Protein AF-X1SBT2-F1 (afdb_monomer)

Organism: NCBI:txid412755

pLDDT: mean 94.17, std 6.64, range [46.5, 98.5]

Sequence (135 aa):
MTFRDSEKEKYKKLKPKLFSLAAQGEGNYRGRPRSFCLADDYSSENLYEANRAPAIEYFRARNITWHDGLDKRRLPSNHLCCSQSCCVNFLYPMTTNPKLLAGIFQHFYQSLAEPLLIDEDKPLPKYLAFEWIGA

Foldseek 3Di:
DDPVVVVLVVLLVCVVVQDDPQQQFFDDDPNDTGSQFTHQVCQLSLADPVQSVVVLVLCVVQVNFADCAPDNRSHHGRHNPRPVRVCCNPCVVQFAPFVVVCVVCCVVVVVDDTQDWPPPSPPDTTSDDDDHPDD

Radius of gyration: 16.46 Å; Cα contacts (8 Å, |Δi|>4): 190; chains: 1; bounding box: 38×39×44 Å

Solvent-accessible surface area (backbone atoms only — not comparable to full-atom values): 7849 Å² total; per-residue (Å²): 136,52,74,73,54,52,50,42,58,50,42,45,70,41,40,80,77,75,48,56,80,76,28,58,39,61,5,72,59,93,92,36,76,30,73,44,17,25,13,68,97,32,12,55,66,60,30,50,77,92,46,30,67,61,50,46,47,53,29,59,78,67,71,38,70,33,77,82,21,39,76,94,20,69,35,45,28,28,47,71,85,39,63,68,46,52,49,46,58,68,50,53,72,27,21,84,27,50,67,59,40,42,64,60,46,34,80,80,37,78,81,65,82,78,72,59,71,38,77,84,44,75,97,59,59,22,56,50,84,87,84,68,91,77,133

Structure (mmCIF, N/CA/C/O backbone):
data_AF-X1SBT2-F1
#
_entry.id   AF-X1SBT2-F1
#
loop_
_atom_site.group_PDB
_atom_site.id
_atom_site.type_symbol
_atom_site.label_atom_id
_atom_site.label_alt_id
_atom_site.label_comp_id
_atom_site.label_asym_id
_atom_site.label_entity_id
_atom_site.label_seq_id
_atom_site.pdbx_PDB_ins_code
_atom_site.Cartn_x
_atom_site.Cartn_y
_atom_site.Cartn_z
_atom_site.occupancy
_atom_site.B_iso_or_equiv
_atom_site.auth_seq_id
_atom_site.auth_comp_id
_atom_site.auth_asym_id
_atom_site.auth_atom_id
_atom_site.pdbx_PDB_model_num
ATOM 1 N N . MET A 1 1 ? 1.156 22.922 -14.180 1.00 73.88 1 MET A N 1
ATOM 2 C CA . MET A 1 1 ? 1.644 21.720 -13.468 1.00 73.88 1 MET A CA 1
ATOM 3 C C . MET A 1 1 ? 0.516 21.232 -12.577 1.00 73.88 1 MET A C 1
ATOM 5 O O . MET A 1 1 ? -0.040 22.055 -11.863 1.00 73.88 1 MET A O 1
ATOM 9 N N . THR A 1 2 ? 0.107 19.966 -12.677 1.00 94.50 2 THR A N 1
ATOM 10 C CA . THR A 1 2 ? -0.978 19.428 -11.835 1.00 94.50 2 THR A CA 1
ATOM 11 C C . THR A 1 2 ? -0.433 18.926 -10.496 1.00 94.50 2 THR A C 1
ATOM 13 O O . THR A 1 2 ? 0.762 18.654 -10.389 1.00 94.50 2 THR A O 1
ATOM 16 N N . PHE A 1 3 ? -1.299 18.730 -9.494 1.00 92.06 3 PHE A N 1
ATOM 17 C CA . PHE A 1 3 ? -0.920 18.080 -8.226 1.00 92.06 3 PHE A CA 1
ATOM 18 C C . PHE A 1 3 ? -0.250 16.714 -8.453 1.00 92.06 3 PHE A C 1
ATOM 20 O O . PHE A 1 3 ? 0.758 16.371 -7.840 1.00 92.06 3 PHE A O 1
ATOM 27 N N . ARG A 1 4 ? -0.766 15.937 -9.413 1.00 90.81 4 ARG A N 1
ATOM 28 C CA . ARG A 1 4 ? -0.184 14.641 -9.770 1.00 90.81 4 ARG A CA 1
ATOM 29 C C . ARG A 1 4 ? 1.240 14.778 -10.315 1.00 90.81 4 ARG A C 1
ATOM 31 O O . ARG A 1 4 ? 2.053 13.879 -10.112 1.00 90.81 4 ARG A O 1
ATOM 38 N N . ASP A 1 5 ? 1.542 15.858 -11.027 1.00 94.56 5 ASP A N 1
ATOM 39 C CA . ASP A 1 5 ? 2.886 16.094 -11.557 1.00 94.56 5 ASP A CA 1
ATOM 40 C C . ASP A 1 5 ? 3.845 16.547 -10.457 1.00 94.56 5 ASP A C 1
ATOM 42 O O . ASP A 1 5 ? 4.964 16.039 -10.394 1.00 94.56 5 ASP A O 1
ATOM 46 N N . SER A 1 6 ? 3.399 17.411 -9.538 1.00 96.25 6 SER A N 1
ATOM 47 C CA . SER A 1 6 ? 4.224 17.822 -8.396 1.00 96.25 6 SER A CA 1
ATOM 48 C C . SER A 1 6 ? 4.570 16.650 -7.478 1.00 96.25 6 SER A C 1
ATOM 50 O O . SER A 1 6 ? 5.720 16.539 -7.051 1.00 96.25 6 SER A O 1
ATOM 52 N N . GLU A 1 7 ? 3.631 15.730 -7.229 1.00 95.75 7 GLU A N 1
ATOM 53 C CA . GLU A 1 7 ? 3.915 14.547 -6.409 1.00 95.75 7 GLU A CA 1
ATOM 54 C C . GLU A 1 7 ? 4.939 13.622 -7.075 1.00 95.75 7 GLU A C 1
ATOM 56 O O . GLU A 1 7 ? 5.852 13.143 -6.405 1.00 95.75 7 GLU A O 1
ATOM 61 N N . LYS A 1 8 ? 4.880 13.421 -8.399 1.00 96.31 8 LYS A N 1
ATOM 62 C CA . LYS A 1 8 ? 5.912 12.643 -9.110 1.00 96.31 8 LYS A CA 1
ATOM 63 C C . LYS A 1 8 ? 7.295 13.271 -8.947 1.00 96.31 8 LYS A C 1
ATOM 65 O O . LYS A 1 8 ? 8.248 12.552 -8.657 1.00 96.31 8 LYS A O 1
ATOM 70 N N . GLU A 1 9 ? 7.416 14.591 -9.097 1.00 97.06 9 GLU A N 1
ATOM 71 C CA . GLU A 1 9 ? 8.695 15.289 -8.900 1.00 97.06 9 GLU A CA 1
ATOM 72 C C . GLU A 1 9 ? 9.199 15.191 -7.457 1.00 97.06 9 GLU A C 1
ATOM 74 O O . GLU A 1 9 ? 10.394 15.003 -7.221 1.00 97.06 9 GLU A O 1
ATOM 79 N N . LYS A 1 10 ? 8.298 15.260 -6.475 1.00 96.38 10 LYS A N 1
ATOM 80 C CA . LYS A 1 10 ? 8.627 15.038 -5.064 1.00 96.38 10 LYS A CA 1
ATOM 81 C C . LYS A 1 10 ? 9.160 13.623 -4.834 1.00 96.38 10 LYS A C 1
ATOM 83 O O . LYS A 1 10 ? 10.221 13.470 -4.229 1.00 96.38 10 LYS A O 1
ATOM 88 N N . TYR A 1 11 ? 8.486 12.597 -5.351 1.00 95.69 11 TYR A N 1
ATOM 89 C CA . TYR A 1 11 ? 8.916 11.209 -5.175 1.00 95.69 11 TYR A CA 1
ATOM 90 C C . TYR A 1 11 ? 10.249 10.903 -5.855 1.00 95.69 11 TYR A C 1
ATOM 92 O O . TYR A 1 11 ? 11.051 10.188 -5.263 1.00 95.69 11 TYR A O 1
ATOM 100 N N . LYS A 1 12 ? 10.562 11.504 -7.011 1.00 96.06 12 LYS A N 1
ATOM 101 C CA . LYS A 1 12 ? 11.909 11.395 -7.611 1.00 96.06 12 LYS A CA 1
ATOM 102 C C . LYS A 1 12 ? 13.009 11.846 -6.648 1.00 96.06 12 LYS A C 1
ATOM 104 O O . LYS A 1 12 ? 14.039 11.193 -6.549 1.00 96.06 12 LYS A O 1
ATOM 109 N N . LYS A 1 13 ? 12.783 12.941 -5.912 1.00 96.38 13 LYS A N 1
ATOM 110 C CA . LYS A 1 13 ? 13.747 13.488 -4.938 1.00 96.38 13 LYS A CA 1
ATOM 111 C C . LYS A 1 13 ? 13.831 12.664 -3.653 1.00 96.38 13 LYS A C 1
ATOM 113 O O . LYS A 1 13 ? 14.873 12.650 -3.002 1.00 96.38 13 LYS A O 1
ATOM 118 N N . LEU A 1 14 ? 12.729 12.027 -3.257 1.00 96.06 14 LEU A N 1
ATOM 119 C CA . LEU A 1 14 ? 12.669 11.185 -2.061 1.00 96.06 14 LEU A CA 1
ATOM 120 C C . LEU A 1 14 ? 13.206 9.776 -2.306 1.00 96.06 14 LEU A C 1
ATOM 122 O O . LEU A 1 14 ? 13.722 9.165 -1.375 1.00 96.06 14 LEU A O 1
ATOM 126 N N . LYS A 1 15 ? 13.117 9.272 -3.541 1.00 96.38 15 LYS A N 1
ATOM 127 C CA . LYS A 1 15 ? 13.463 7.890 -3.878 1.00 96.38 15 LYS A CA 1
ATOM 128 C C . LYS A 1 15 ? 14.864 7.474 -3.390 1.00 96.38 15 LYS A C 1
ATOM 130 O O . LYS A 1 15 ? 14.951 6.446 -2.725 1.00 96.38 15 LYS A O 1
ATOM 135 N N . PRO A 1 16 ? 15.932 8.278 -3.576 1.00 96.81 16 PRO A N 1
ATOM 136 C CA . PRO A 1 16 ? 17.269 7.914 -3.101 1.00 96.81 16 PRO A CA 1
ATOM 137 C C . PRO A 1 16 ? 17.424 7.887 -1.575 1.00 96.81 16 PRO A C 1
ATOM 139 O O . PRO A 1 16 ? 18.416 7.376 -1.069 1.00 96.81 16 PRO A O 1
ATOM 142 N N . LYS A 1 17 ? 16.475 8.480 -0.839 1.00 96.50 17 LYS A N 1
ATOM 143 C CA . LYS A 1 17 ? 16.510 8.605 0.625 1.00 96.50 17 LYS A CA 1
ATOM 144 C C . LYS A 1 17 ? 15.709 7.519 1.338 1.00 96.50 17 LYS A C 1
ATOM 146 O O . LYS A 1 17 ? 15.942 7.287 2.516 1.00 96.50 17 LYS A O 1
ATOM 151 N N . LEU A 1 18 ? 14.720 6.939 0.657 1.00 95.06 18 LEU A N 1
ATOM 152 C CA . LEU A 1 18 ? 13.716 6.068 1.274 1.00 95.06 18 LEU A CA 1
ATOM 153 C C . LEU A 1 18 ? 13.826 4.601 0.852 1.00 95.06 18 LEU A C 1
ATOM 155 O O . LEU A 1 18 ? 13.317 3.744 1.567 1.00 95.06 18 LEU A O 1
ATOM 159 N N . PHE A 1 19 ? 14.452 4.309 -0.290 1.00 97.19 19 PHE A N 1
ATOM 160 C CA . PHE A 1 19 ? 14.475 2.961 -0.864 1.00 97.19 19 PHE A CA 1
ATOM 161 C C . PHE A 1 19 ? 15.897 2.449 -1.052 1.00 97.19 19 PHE A C 1
ATOM 163 O O . PHE A 1 19 ? 16.845 3.236 -1.169 1.00 97.19 19 PHE A O 1
ATOM 170 N N . SER A 1 20 ? 16.038 1.125 -1.116 1.00 97.75 20 SER A N 1
ATOM 171 C CA . SER A 1 20 ? 17.329 0.479 -1.335 1.00 97.75 20 SER A CA 1
ATOM 172 C C . SER A 1 20 ? 17.964 0.918 -2.657 1.00 97.75 20 SER A C 1
ATOM 174 O O . SER A 1 20 ? 17.276 1.330 -3.592 1.00 97.75 20 SER A O 1
ATOM 176 N N . LEU A 1 21 ? 19.291 0.803 -2.763 1.00 97.88 21 LEU A N 1
ATOM 177 C CA . LEU A 1 21 ? 20.005 1.152 -3.994 1.00 97.88 21 LEU A CA 1
ATOM 178 C C . LEU A 1 21 ? 19.476 0.368 -5.208 1.00 97.88 21 LEU A C 1
ATOM 180 O O . LEU A 1 21 ? 19.341 0.929 -6.291 1.00 97.88 21 LEU A O 1
ATOM 184 N N . ALA A 1 22 ? 19.123 -0.904 -5.021 1.00 97.81 22 ALA A N 1
ATOM 185 C CA . ALA A 1 22 ? 18.606 -1.742 -6.096 1.00 97.81 22 ALA A CA 1
ATOM 186 C C . ALA A 1 22 ? 17.193 -1.318 -6.546 1.00 97.81 22 ALA A C 1
ATOM 188 O O . ALA A 1 22 ? 16.902 -1.290 -7.741 1.00 97.81 22 ALA A O 1
ATOM 189 N N . ALA A 1 23 ? 16.347 -0.860 -5.618 1.00 97.81 23 ALA A N 1
ATOM 190 C CA . ALA A 1 23 ? 15.018 -0.339 -5.932 1.00 97.81 23 ALA A CA 1
ATOM 191 C C . ALA A 1 23 ? 15.038 1.025 -6.654 1.00 97.81 23 ALA A C 1
ATOM 193 O O . ALA A 1 23 ? 14.035 1.445 -7.242 1.00 97.81 23 ALA A O 1
ATOM 194 N N . GLN A 1 24 ? 16.168 1.741 -6.629 1.00 97.56 24 GLN A N 1
ATOM 195 C CA . GLN A 1 24 ? 16.298 3.080 -7.210 1.00 97.56 24 GLN A CA 1
ATOM 196 C C . GLN A 1 24 ? 16.351 3.103 -8.747 1.00 97.56 24 GLN A C 1
ATOM 198 O O . GLN A 1 24 ? 16.124 4.174 -9.321 1.00 97.56 24 GLN A O 1
ATOM 203 N N . GLY A 1 25 ? 16.541 1.961 -9.418 1.00 96.50 25 GLY A N 1
ATOM 204 C CA . GLY A 1 25 ? 16.437 1.848 -10.881 1.00 96.50 25 GLY A CA 1
ATOM 205 C C . GLY A 1 25 ? 15.076 2.307 -11.428 1.00 96.50 25 GLY A C 1
ATOM 206 O O . GLY A 1 25 ? 14.082 2.336 -10.699 1.00 96.50 25 GLY A O 1
ATOM 207 N N . GLU A 1 26 ? 15.013 2.732 -12.693 1.00 96.75 26 GLU A N 1
ATOM 208 C CA . GLU A 1 26 ? 13.748 3.166 -13.301 1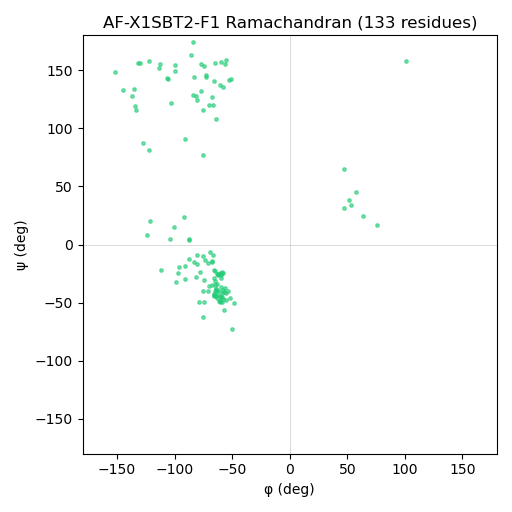.00 96.75 26 GLU A CA 1
ATOM 209 C C . GLU A 1 26 ? 12.808 1.978 -13.526 1.00 96.75 26 GLU A C 1
ATOM 211 O O . GLU A 1 26 ? 13.125 1.062 -14.280 1.00 96.75 26 GLU A O 1
ATOM 216 N N . GLY A 1 27 ? 11.631 2.022 -12.901 1.00 97.44 27 GLY A N 1
ATOM 217 C CA . GLY A 1 27 ? 10.567 1.055 -13.153 1.00 97.44 27 GLY A CA 1
ATOM 218 C C . GLY A 1 27 ? 9.820 1.315 -14.449 1.00 97.44 27 GLY A C 1
ATOM 219 O O . GLY A 1 27 ? 9.717 2.458 -14.911 1.00 97.44 27 GLY A O 1
ATOM 220 N N . ASN A 1 28 ? 9.221 0.268 -15.003 1.00 97.44 28 ASN A N 1
ATOM 221 C CA . ASN A 1 28 ? 8.311 0.377 -16.129 1.00 97.44 28 ASN A CA 1
ATOM 222 C C . ASN A 1 28 ? 6.894 0.710 -15.643 1.00 97.44 28 ASN A C 1
ATOM 224 O O . ASN A 1 28 ? 6.322 0.017 -14.804 1.00 97.44 28 ASN A O 1
ATOM 228 N N . TYR A 1 29 ? 6.288 1.748 -16.217 1.00 96.31 29 TYR A N 1
ATOM 229 C CA . TYR A 1 29 ? 4.866 2.027 -16.046 1.00 96.31 29 TYR A CA 1
ATOM 230 C C . TYR A 1 29 ? 4.219 2.344 -17.394 1.00 96.31 29 TYR A C 1
ATOM 232 O O . TYR A 1 29 ? 4.519 3.364 -18.028 1.00 96.31 29 TYR A O 1
ATOM 240 N N . ARG A 1 30 ? 3.289 1.474 -17.814 1.00 93.19 30 ARG A N 1
ATOM 241 C CA . ARG A 1 30 ? 2.593 1.525 -19.116 1.00 93.19 30 ARG A CA 1
ATOM 242 C C . ARG A 1 30 ? 3.554 1.495 -20.315 1.00 93.19 30 ARG A C 1
ATOM 244 O O . ARG A 1 30 ? 3.415 2.285 -21.248 1.00 93.19 30 ARG A O 1
ATOM 251 N N . GLY A 1 31 ? 4.540 0.597 -20.266 1.00 94.94 31 GLY A N 1
ATOM 252 C CA . GLY A 1 31 ? 5.506 0.371 -21.345 1.00 94.94 31 GLY A CA 1
ATOM 253 C C . GLY A 1 31 ? 6.589 1.446 -21.458 1.00 94.94 31 GLY A C 1
ATOM 254 O O . GLY A 1 31 ? 7.207 1.575 -22.510 1.00 94.94 31 GLY A O 1
ATOM 255 N N . ARG A 1 32 ? 6.790 2.266 -20.419 1.00 97.25 32 ARG A N 1
ATOM 256 C CA . ARG A 1 32 ? 7.778 3.350 -20.409 1.00 97.25 32 ARG A CA 1
ATOM 257 C C . ARG A 1 32 ? 8.555 3.361 -19.093 1.00 97.25 32 ARG A C 1
ATOM 259 O O . ARG A 1 32 ? 7.904 3.350 -18.045 1.00 97.25 32 ARG A O 1
ATOM 266 N N . PRO A 1 33 ? 9.892 3.481 -19.129 1.00 97.75 33 PRO A N 1
ATOM 267 C CA . PRO A 1 33 ? 10.688 3.758 -17.939 1.00 97.75 33 PRO A CA 1
ATOM 268 C C . PRO A 1 33 ? 10.249 5.068 -17.278 1.00 97.75 33 PRO A C 1
ATOM 270 O O . PRO A 1 33 ? 9.988 6.071 -17.955 1.00 97.75 33 PRO A O 1
ATOM 273 N N . ARG A 1 34 ? 10.109 5.058 -15.951 1.00 97.25 34 ARG A N 1
ATOM 274 C CA . ARG A 1 34 ? 9.727 6.217 -15.140 1.00 97.25 34 ARG A CA 1
ATOM 275 C C . ARG A 1 34 ? 10.634 6.315 -13.918 1.00 97.25 34 ARG A C 1
ATOM 277 O O . ARG A 1 34 ? 10.559 5.489 -13.017 1.00 97.25 34 ARG A O 1
ATOM 284 N N . SER A 1 35 ? 11.369 7.415 -13.801 1.00 96.75 35 SER A N 1
ATOM 285 C CA . SER A 1 35 ? 12.193 7.724 -12.618 1.00 96.75 35 SER A CA 1
ATOM 286 C C . SER A 1 35 ? 11.432 7.784 -11.286 1.00 96.75 35 SER A C 1
ATOM 288 O O . SER A 1 35 ? 12.022 7.550 -10.235 1.00 96.75 35 SER A O 1
ATOM 290 N N . PHE A 1 36 ? 10.120 8.053 -11.305 1.00 96.44 36 PHE A N 1
ATOM 291 C CA . PHE A 1 36 ? 9.258 8.017 -10.111 1.00 96.44 36 PHE A CA 1
ATOM 292 C C . PHE A 1 36 ? 8.664 6.626 -9.811 1.00 96.44 36 PHE A C 1
ATOM 294 O O . PHE A 1 36 ? 7.832 6.509 -8.915 1.00 96.44 36 PHE A O 1
ATOM 301 N N . CYS A 1 37 ? 9.030 5.587 -10.564 1.00 98.19 37 CYS A N 1
ATOM 302 C CA . CYS A 1 37 ? 8.691 4.194 -10.265 1.00 98.19 37 CYS A CA 1
ATOM 303 C C . CYS A 1 37 ? 9.931 3.471 -9.733 1.00 98.19 37 CYS A C 1
ATOM 305 O O . CYS A 1 37 ? 11.035 3.747 -10.203 1.00 98.19 37 CYS A O 1
ATOM 307 N N . LEU A 1 38 ? 9.756 2.581 -8.757 1.00 98.50 38 LEU A N 1
ATOM 308 C CA . LEU A 1 38 ? 10.797 1.656 -8.291 1.00 98.50 38 LEU A CA 1
ATOM 309 C C . LEU A 1 38 ? 11.172 0.666 -9.395 1.00 98.50 38 LEU A C 1
ATOM 311 O O . LEU A 1 38 ? 10.343 0.401 -10.260 1.00 98.50 38 LEU A O 1
ATOM 315 N N . ALA A 1 39 ? 12.377 0.101 -9.344 1.00 98.31 39 ALA A N 1
ATOM 316 C CA . ALA A 1 39 ? 12.741 -1.013 -10.216 1.00 98.31 39 ALA A CA 1
ATOM 317 C C . ALA A 1 39 ? 11.701 -2.145 -10.101 1.00 98.31 39 ALA A C 1
ATOM 319 O O . ALA A 1 39 ? 11.188 -2.402 -9.009 1.00 98.31 39 ALA A O 1
ATOM 320 N N . ASP A 1 40 ? 11.378 -2.796 -11.220 1.00 97.94 40 ASP A N 1
ATOM 321 C CA . ASP A 1 40 ? 10.242 -3.725 -11.302 1.00 97.94 40 ASP A CA 1
ATOM 322 C C . ASP A 1 40 ? 10.369 -4.887 -10.299 1.00 97.94 40 ASP A C 1
ATOM 324 O O . ASP A 1 40 ? 9.422 -5.180 -9.571 1.00 97.94 40 ASP A O 1
ATOM 328 N N . ASP A 1 41 ? 11.570 -5.448 -10.141 1.00 97.75 41 ASP A N 1
ATOM 329 C CA . ASP A 1 41 ? 11.845 -6.538 -9.188 1.00 97.75 41 ASP A CA 1
ATOM 330 C C . ASP A 1 41 ? 11.782 -6.108 -7.707 1.00 97.75 41 ASP A C 1
ATOM 332 O O . ASP A 1 41 ? 11.856 -6.938 -6.801 1.00 97.75 41 ASP A O 1
ATOM 336 N N . TYR A 1 42 ? 11.616 -4.810 -7.441 1.00 98.25 42 TYR A N 1
ATOM 337 C CA . TYR A 1 42 ? 11.622 -4.206 -6.108 1.00 98.25 42 TYR A CA 1
ATOM 338 C C . TYR A 1 42 ? 10.313 -3.474 -5.784 1.00 98.25 42 TYR A C 1
ATOM 340 O O . TYR A 1 42 ? 10.269 -2.631 -4.886 1.00 98.25 42 TYR A O 1
ATOM 348 N N . SER A 1 43 ? 9.209 -3.783 -6.474 1.00 98.19 43 SER A N 1
ATOM 349 C CA . SER A 1 43 ? 7.924 -3.110 -6.231 1.00 98.19 43 SER A CA 1
ATOM 350 C C . SER A 1 43 ? 7.371 -3.311 -4.816 1.00 98.19 43 SER A C 1
ATOM 352 O O . SER A 1 43 ? 6.652 -2.450 -4.306 1.00 98.19 43 SER A O 1
ATOM 354 N N . SER A 1 44 ? 7.748 -4.404 -4.146 1.00 98.25 44 SER A N 1
ATOM 355 C CA . SER A 1 44 ? 7.418 -4.653 -2.740 1.00 98.25 44 SER A CA 1
ATOM 356 C C . SER A 1 44 ? 7.968 -3.570 -1.810 1.00 98.25 44 SER A C 1
ATOM 358 O O . SER A 1 44 ? 7.360 -3.296 -0.776 1.00 98.25 44 SER A O 1
ATOM 360 N N . GLU A 1 45 ? 9.055 -2.883 -2.185 1.00 98.25 45 GLU A N 1
ATOM 361 C CA . GLU A 1 45 ? 9.609 -1.794 -1.385 1.00 98.25 45 GLU A CA 1
ATOM 362 C C . GLU A 1 45 ? 8.705 -0.563 -1.313 1.00 98.25 45 GLU A C 1
ATOM 364 O O . GLU A 1 45 ? 8.882 0.251 -0.408 1.00 98.25 45 GLU A O 1
ATOM 369 N N . ASN A 1 46 ? 7.690 -0.459 -2.181 1.00 97.81 46 ASN A N 1
ATOM 370 C CA . ASN A 1 46 ? 6.651 0.569 -2.093 1.00 97.81 46 ASN A CA 1
ATOM 371 C C . ASN A 1 46 ? 5.754 0.401 -0.848 1.00 97.81 46 ASN A C 1
ATOM 373 O O . ASN A 1 46 ? 4.938 1.269 -0.532 1.00 97.81 46 ASN A O 1
ATOM 377 N N . LEU A 1 47 ? 5.892 -0.716 -0.129 1.00 98.25 47 LEU A N 1
ATOM 378 C CA . LEU A 1 47 ? 5.324 -0.902 1.198 1.00 98.25 47 LEU A CA 1
ATOM 379 C C . LEU A 1 47 ? 6.383 -0.673 2.285 1.00 98.25 47 LEU A C 1
ATOM 381 O O . LEU A 1 47 ? 7.570 -0.952 2.100 1.00 98.25 47 LEU A O 1
ATOM 385 N N . TYR A 1 48 ? 5.944 -0.202 3.448 1.00 96.81 48 TYR A N 1
ATOM 386 C CA . TYR A 1 48 ? 6.780 -0.062 4.635 1.00 96.81 48 TYR A CA 1
ATOM 387 C C . TYR A 1 48 ? 7.335 -1.421 5.062 1.00 96.81 48 TYR A C 1
ATOM 389 O O . TYR A 1 48 ? 6.595 -2.402 5.072 1.00 96.81 48 TYR A O 1
ATOM 397 N N . GLU A 1 49 ? 8.615 -1.473 5.434 1.00 96.94 49 GLU A N 1
ATOM 398 C CA . GLU A 1 49 ? 9.375 -2.712 5.642 1.00 96.94 49 GLU A CA 1
ATOM 399 C C . GLU A 1 49 ? 8.650 -3.744 6.514 1.00 96.94 49 GLU A C 1
ATOM 401 O O . GLU A 1 49 ? 8.455 -4.878 6.077 1.00 96.94 49 GLU A O 1
ATOM 406 N N . ALA A 1 50 ? 8.148 -3.329 7.680 1.00 95.81 50 ALA A N 1
ATOM 407 C CA . ALA A 1 50 ? 7.435 -4.215 8.603 1.00 95.81 50 ALA A CA 1
ATOM 408 C C . ALA A 1 50 ? 6.101 -4.751 8.044 1.00 95.81 50 ALA A C 1
ATOM 410 O O . ALA A 1 50 ? 5.614 -5.791 8.483 1.00 95.81 50 ALA A O 1
ATOM 411 N N . ASN A 1 51 ? 5.514 -4.060 7.063 1.00 95.75 51 ASN A N 1
ATOM 412 C CA . ASN A 1 51 ? 4.234 -4.419 6.457 1.00 95.75 51 ASN A CA 1
ATOM 413 C C . ASN A 1 51 ? 4.393 -5.231 5.164 1.00 95.75 51 ASN A C 1
ATOM 415 O O . ASN A 1 51 ? 3.433 -5.881 4.765 1.00 95.75 51 ASN A O 1
ATOM 419 N N . ARG A 1 52 ? 5.564 -5.212 4.505 1.00 96.81 52 ARG A N 1
ATOM 420 C CA . ARG A 1 52 ? 5.783 -5.771 3.150 1.00 96.81 52 ARG A CA 1
ATOM 421 C C . ARG A 1 52 ? 5.268 -7.201 3.002 1.00 96.81 52 ARG A C 1
ATOM 423 O O . ARG A 1 52 ? 4.258 -7.435 2.345 1.00 96.81 52 ARG A O 1
ATOM 430 N N . ALA A 1 53 ? 5.972 -8.149 3.617 1.00 97.81 53 ALA A N 1
ATOM 431 C CA . ALA A 1 53 ? 5.638 -9.566 3.546 1.00 97.81 53 ALA A CA 1
ATOM 432 C C . ALA A 1 53 ? 4.226 -9.876 4.081 1.00 97.81 53 ALA A C 1
ATOM 434 O O . ALA A 1 53 ? 3.466 -10.524 3.359 1.00 97.81 53 ALA A O 1
ATOM 435 N N . PRO A 1 54 ? 3.818 -9.403 5.278 1.00 96.38 54 PRO A N 1
ATOM 436 C CA . PRO A 1 54 ? 2.511 -9.769 5.812 1.00 96.38 54 PRO A CA 1
ATOM 437 C C . PRO A 1 54 ? 1.345 -9.172 5.005 1.00 96.38 54 PRO A C 1
ATOM 439 O O . PRO A 1 54 ? 0.342 -9.857 4.826 1.00 96.38 54 PRO A O 1
ATOM 442 N N . ALA A 1 55 ? 1.462 -7.957 4.455 1.00 97.00 55 ALA A N 1
ATOM 443 C CA . ALA A 1 55 ? 0.408 -7.374 3.622 1.00 97.00 55 ALA A CA 1
ATOM 444 C C . ALA A 1 55 ? 0.293 -8.061 2.254 1.00 97.00 55 ALA A C 1
ATOM 446 O O . ALA A 1 55 ? -0.816 -8.321 1.790 1.00 97.00 55 ALA A O 1
ATOM 447 N N . ILE A 1 56 ? 1.420 -8.405 1.619 1.00 97.62 56 ILE A N 1
ATOM 448 C CA . ILE A 1 56 ? 1.416 -9.185 0.371 1.00 97.62 56 ILE A CA 1
ATOM 449 C C . ILE A 1 56 ? 0.755 -10.544 0.604 1.00 97.62 56 ILE A C 1
ATOM 451 O O . ILE A 1 56 ? -0.101 -10.956 -0.180 1.00 97.62 56 ILE A O 1
ATOM 455 N N . GLU A 1 57 ? 1.090 -11.207 1.709 1.00 96.06 57 GLU A N 1
ATOM 456 C CA . GLU A 1 57 ? 0.470 -12.471 2.093 1.00 96.06 57 GLU A CA 1
ATOM 457 C C . GLU A 1 57 ? -1.031 -12.324 2.366 1.00 96.06 57 GLU A C 1
ATOM 459 O O . GLU A 1 57 ? -1.822 -13.128 1.875 1.00 96.06 57 GLU A O 1
ATOM 464 N N . TYR A 1 58 ? -1.442 -11.270 3.079 1.00 95.31 58 TYR A N 1
ATOM 465 C CA . TYR A 1 58 ? -2.852 -10.968 3.330 1.00 95.31 58 TYR A CA 1
ATOM 466 C C . TYR A 1 58 ? -3.644 -10.870 2.021 1.00 95.31 58 TYR A C 1
ATOM 468 O O . TYR A 1 58 ? -4.696 -11.500 1.884 1.00 95.31 58 TYR A O 1
ATOM 476 N N . PHE A 1 59 ? -3.115 -10.119 1.050 1.00 95.44 59 PHE A N 1
ATOM 477 C CA . PHE A 1 59 ? -3.737 -9.923 -0.259 1.00 95.44 59 PHE A CA 1
ATOM 478 C C . PHE A 1 59 ? -3.778 -11.231 -1.053 1.00 95.44 59 PHE A C 1
ATOM 480 O O . PHE A 1 59 ? -4.811 -11.581 -1.626 1.00 95.44 59 PHE A O 1
ATOM 487 N N . ARG A 1 60 ? -2.684 -12.001 -1.036 1.00 94.44 60 ARG A N 1
ATOM 488 C CA . ARG A 1 60 ? -2.591 -13.306 -1.701 1.00 94.44 60 ARG A CA 1
ATOM 489 C C . ARG A 1 60 ? -3.614 -14.298 -1.151 1.00 94.44 60 ARG A C 1
ATOM 491 O O . ARG A 1 60 ? -4.335 -14.904 -1.939 1.00 94.44 60 ARG A O 1
ATOM 498 N N . ALA A 1 61 ? -3.703 -14.436 0.171 1.00 92.75 61 ALA A N 1
ATOM 499 C CA . ALA A 1 61 ? -4.609 -15.370 0.841 1.00 92.75 61 ALA A CA 1
ATOM 500 C C . ALA A 1 61 ? -6.093 -15.074 0.563 1.00 92.75 61 ALA A C 1
ATOM 502 O O . ALA A 1 61 ? -6.914 -15.987 0.588 1.00 92.75 61 ALA A O 1
ATOM 503 N N . ARG A 1 62 ? -6.430 -13.813 0.266 1.00 91.56 62 ARG A N 1
ATOM 504 C CA . ARG A 1 62 ? -7.801 -13.348 -0.011 1.00 91.56 62 ARG A CA 1
ATOM 505 C C . ARG A 1 62 ? -8.088 -13.097 -1.488 1.00 91.56 62 ARG A C 1
ATOM 507 O O . ARG A 1 62 ? -9.163 -12.617 -1.823 1.00 91.56 62 ARG A O 1
ATOM 514 N N . ASN A 1 63 ? -7.146 -13.411 -2.379 1.00 91.62 63 ASN A N 1
ATOM 515 C CA . ASN A 1 63 ? -7.244 -13.100 -3.808 1.00 91.62 63 ASN A CA 1
ATOM 516 C C . ASN A 1 63 ? -7.542 -11.617 -4.109 1.00 91.62 63 ASN A C 1
ATOM 518 O O . ASN A 1 63 ? -8.192 -11.296 -5.102 1.00 91.62 63 ASN A O 1
ATOM 522 N N . ILE A 1 64 ? -7.023 -10.709 -3.283 1.00 93.81 64 ILE A N 1
ATOM 523 C CA . ILE A 1 64 ? -7.110 -9.264 -3.506 1.00 93.81 64 ILE A CA 1
ATOM 524 C C . ILE A 1 64 ? -6.019 -8.880 -4.506 1.00 93.81 64 ILE A C 1
ATOM 526 O O . ILE A 1 64 ? -4.836 -9.160 -4.293 1.00 93.81 64 ILE A O 1
ATOM 530 N N . THR A 1 65 ? -6.403 -8.246 -5.612 1.00 95.06 65 THR A N 1
ATOM 531 C CA . THR A 1 65 ? -5.452 -7.810 -6.640 1.00 95.06 65 THR A CA 1
ATOM 532 C C . THR A 1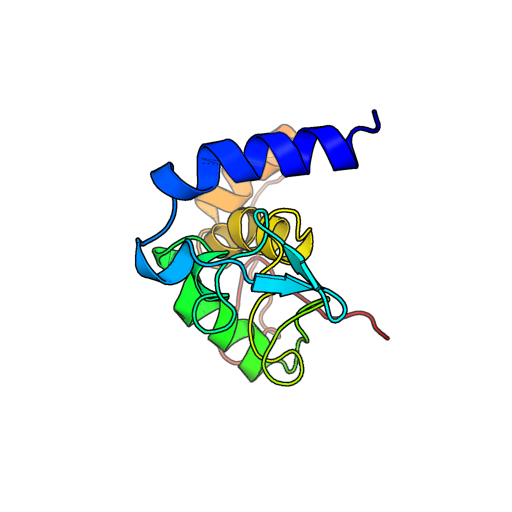 65 ? -4.804 -6.477 -6.296 1.00 95.06 65 THR A C 1
ATOM 534 O O . THR A 1 65 ? -5.462 -5.554 -5.807 1.00 95.06 65 THR A O 1
ATOM 537 N N . TRP A 1 66 ? -3.530 -6.328 -6.654 1.00 95.88 66 TRP A N 1
ATOM 538 C CA . TRP A 1 66 ? -2.847 -5.042 -6.566 1.00 95.88 66 TRP A CA 1
ATOM 539 C C . TRP A 1 66 ? -3.168 -4.144 -7.777 1.00 95.88 66 TRP A C 1
ATOM 541 O O . TRP A 1 66 ? -3.011 -4.559 -8.930 1.00 95.88 66 TRP A O 1
ATOM 551 N N . HIS A 1 67 ? -3.607 -2.904 -7.543 1.00 92.44 67 HIS A N 1
ATOM 552 C CA . HIS A 1 67 ? -3.916 -1.936 -8.604 1.00 92.44 67 HIS A CA 1
ATOM 553 C C . HIS A 1 67 ? -2.633 -1.537 -9.324 1.00 92.44 67 HIS A C 1
ATOM 555 O O . HIS A 1 67 ? -1.675 -1.117 -8.674 1.00 92.44 67 HIS A O 1
ATOM 561 N N . ASP A 1 68 ? -2.614 -1.652 -10.656 1.00 93.69 68 ASP A N 1
ATOM 562 C CA . ASP A 1 68 ? -1.391 -1.476 -11.455 1.00 93.69 68 ASP A CA 1
ATOM 563 C C . ASP A 1 68 ? -0.192 -2.255 -10.861 1.00 93.69 68 ASP A C 1
ATOM 565 O O . ASP A 1 68 ? 0.957 -1.807 -10.914 1.00 93.69 68 ASP A O 1
ATOM 569 N N . GLY A 1 69 ? -0.487 -3.393 -10.222 1.00 95.12 69 GLY A N 1
ATOM 570 C CA . GLY A 1 69 ? 0.486 -4.257 -9.575 1.00 95.12 69 GLY A CA 1
ATOM 571 C C . GLY A 1 69 ? 1.297 -5.062 -10.580 1.00 95.12 69 GLY A C 1
ATOM 572 O O . GLY A 1 69 ? 0.829 -5.367 -11.682 1.00 95.12 69 GLY A O 1
ATOM 573 N N . LEU A 1 70 ? 2.509 -5.432 -10.177 1.00 96.00 70 LEU A N 1
ATOM 574 C CA . LEU A 1 70 ? 3.381 -6.302 -10.963 1.00 96.00 70 LEU A CA 1
ATOM 575 C C . LEU A 1 70 ? 3.047 -7.780 -10.733 1.00 96.00 70 LEU A C 1
ATOM 577 O O . LEU A 1 70 ? 2.170 -8.113 -9.934 1.00 96.00 70 LEU A O 1
ATOM 581 N N . ASP A 1 71 ? 3.712 -8.653 -11.495 1.00 94.94 71 ASP A N 1
ATOM 582 C CA . ASP A 1 71 ? 3.517 -10.107 -11.461 1.00 94.94 71 ASP A CA 1
ATOM 583 C C . ASP A 1 71 ? 2.030 -10.501 -11.495 1.00 94.94 71 ASP A C 1
ATOM 585 O O . ASP A 1 71 ? 1.451 -10.972 -10.519 1.00 94.94 71 ASP A O 1
ATOM 589 N N . LYS A 1 72 ? 1.352 -10.202 -12.612 1.00 93.94 72 LYS A N 1
ATOM 590 C CA . LYS A 1 72 ? -0.090 -10.475 -12.784 1.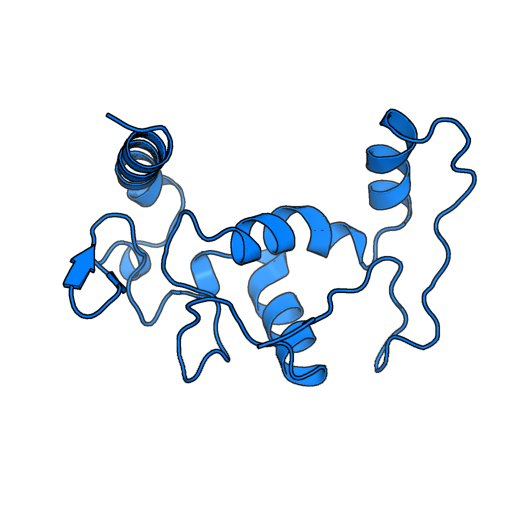00 93.94 72 LYS A CA 1
ATOM 591 C C . LYS A 1 72 ? -0.944 -9.928 -11.622 1.00 93.94 72 LYS A C 1
ATOM 593 O O . LYS A 1 72 ? -1.916 -10.562 -11.213 1.00 93.94 72 LYS A O 1
ATOM 598 N N . ARG A 1 73 ? -0.584 -8.746 -11.101 1.00 94.19 73 ARG A N 1
ATOM 599 C CA . ARG A 1 73 ? -1.229 -8.073 -9.956 1.00 94.19 73 ARG A CA 1
ATOM 600 C C . ARG A 1 73 ? -1.126 -8.839 -8.629 1.00 94.19 73 ARG A C 1
ATOM 602 O O . ARG A 1 73 ? -1.967 -8.645 -7.749 1.00 94.19 73 ARG A O 1
ATOM 609 N N . ARG A 1 74 ? -0.114 -9.699 -8.471 1.00 95.38 74 ARG A N 1
ATOM 610 C CA . ARG A 1 74 ? 0.204 -10.400 -7.214 1.00 95.38 74 ARG A CA 1
ATOM 611 C C . ARG A 1 74 ? 1.194 -9.636 -6.339 1.00 95.38 74 ARG A C 1
ATOM 613 O O . ARG A 1 74 ? 1.223 -9.877 -5.135 1.00 95.38 74 ARG A O 1
ATOM 620 N N . LEU A 1 75 ? 1.934 -8.686 -6.909 1.00 97.56 75 LEU A N 1
ATOM 621 C CA . LEU A 1 75 ? 2.829 -7.791 -6.178 1.00 97.56 75 LEU A CA 1
ATOM 622 C C . LEU A 1 75 ? 2.336 -6.338 -6.217 1.00 97.56 75 LEU A C 1
ATOM 624 O O . LEU A 1 75 ? 1.649 -5.954 -7.171 1.00 97.56 75 LEU A O 1
ATOM 628 N N . PRO A 1 76 ? 2.718 -5.504 -5.228 1.00 97.75 76 PRO A N 1
ATOM 629 C CA . PRO A 1 76 ? 2.377 -4.087 -5.217 1.00 97.75 76 PRO A CA 1
ATOM 630 C C . PRO A 1 76 ? 2.833 -3.372 -6.489 1.00 97.75 76 PRO A C 1
ATOM 632 O O . PRO A 1 76 ? 3.740 -3.821 -7.197 1.00 97.75 76 PRO A O 1
ATOM 635 N N . SER A 1 77 ? 2.214 -2.228 -6.773 1.00 97.50 77 SER A N 1
ATOM 636 C CA . SER A 1 77 ? 2.659 -1.372 -7.871 1.00 97.50 77 SER A CA 1
ATOM 637 C C . SER A 1 77 ? 4.046 -0.803 -7.581 1.00 97.50 77 SER A C 1
ATOM 639 O O . SER A 1 77 ? 4.325 -0.376 -6.461 1.00 97.50 77 SER A O 1
ATOM 641 N N . ASN A 1 78 ? 4.894 -0.718 -8.603 1.00 98.06 78 ASN A N 1
ATOM 642 C CA . ASN A 1 78 ? 6.164 0.007 -8.536 1.00 98.06 78 ASN A CA 1
ATOM 643 C C . ASN A 1 78 ? 5.977 1.540 -8.591 1.00 98.06 78 ASN A C 1
ATOM 645 O O . ASN A 1 78 ? 6.927 2.290 -8.365 1.00 98.06 78 ASN A O 1
ATOM 649 N N . HIS A 1 79 ? 4.767 2.030 -8.883 1.00 97.62 79 HIS A N 1
ATOM 650 C CA . HIS A 1 79 ? 4.467 3.453 -8.996 1.00 97.62 79 HIS A CA 1
ATOM 651 C C . HIS A 1 79 ? 4.383 4.111 -7.606 1.00 97.62 79 HIS A C 1
ATOM 653 O O . HIS A 1 79 ? 3.458 3.841 -6.838 1.00 97.62 79 HIS A O 1
ATOM 659 N N . LEU A 1 80 ? 5.284 5.051 -7.291 1.00 97.25 80 LEU A N 1
ATOM 660 C CA . LEU A 1 80 ? 5.385 5.643 -5.942 1.00 97.25 80 LEU A CA 1
ATOM 661 C C . LEU A 1 80 ? 4.156 6.456 -5.496 1.00 97.25 80 LEU A C 1
ATOM 663 O O . LEU A 1 80 ? 3.911 6.597 -4.306 1.00 97.25 80 LEU A O 1
ATOM 667 N N . CYS A 1 81 ? 3.343 6.955 -6.431 1.00 96.38 81 CYS A N 1
ATOM 668 C CA . CYS A 1 81 ? 2.039 7.563 -6.115 1.00 96.38 81 CYS A CA 1
ATOM 669 C C . CYS A 1 81 ? 0.856 6.571 -6.158 1.00 96.38 81 CYS A C 1
ATOM 671 O O . CYS A 1 81 ? -0.269 6.988 -6.436 1.00 96.38 81 CYS A O 1
ATOM 673 N N . CYS A 1 82 ? 1.084 5.265 -5.990 1.00 95.81 82 CYS A N 1
ATOM 674 C CA . CYS A 1 82 ? -0.002 4.285 -5.951 1.00 95.81 82 CYS A CA 1
ATOM 675 C C . CYS A 1 82 ? -0.862 4.493 -4.695 1.00 95.81 82 CYS A C 1
ATOM 677 O O . CYS A 1 82 ? -0.377 4.382 -3.567 1.00 95.81 82 CYS A O 1
ATOM 679 N N . SER A 1 83 ? -2.152 4.777 -4.891 1.00 94.31 83 SER A N 1
ATOM 680 C CA . SER A 1 83 ? -3.091 4.989 -3.787 1.00 94.31 83 SER A CA 1
ATOM 681 C C . SER A 1 83 ? -3.275 3.730 -2.945 1.00 94.31 83 SER A C 1
ATOM 683 O O . SER A 1 83 ? -3.314 3.832 -1.726 1.00 94.31 83 SER A O 1
ATOM 685 N N . GLN A 1 84 ? -3.307 2.547 -3.565 1.00 95.94 84 GLN A N 1
ATOM 686 C CA . GLN A 1 84 ? -3.451 1.287 -2.836 1.00 95.94 84 GLN A CA 1
ATOM 687 C C . GLN A 1 8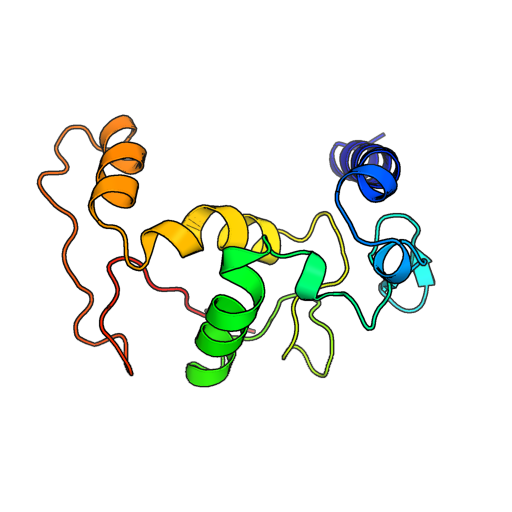4 ? -2.248 1.026 -1.917 1.00 95.94 84 GLN A C 1
ATOM 689 O O . GLN A 1 84 ? -2.443 0.707 -0.748 1.00 95.94 84 GLN A O 1
ATOM 694 N N . SER A 1 85 ? -1.013 1.243 -2.390 1.00 96.88 85 SER A N 1
ATOM 695 C CA . SER A 1 85 ? 0.191 1.142 -1.547 1.00 96.88 85 SER A CA 1
ATOM 696 C C . SER A 1 85 ? 0.171 2.150 -0.395 1.00 96.88 85 SER A C 1
ATOM 698 O O . SER A 1 85 ? 0.508 1.796 0.732 1.00 96.88 85 SER A O 1
ATOM 700 N N . CYS A 1 86 ? -0.281 3.386 -0.643 1.00 96.06 86 CYS A N 1
ATOM 701 C CA . CYS A 1 86 ? -0.466 4.394 0.405 1.00 96.06 86 CYS A CA 1
ATOM 702 C C . CYS A 1 86 ? -1.484 3.936 1.466 1.00 96.06 86 CYS A C 1
ATOM 704 O O . CYS A 1 86 ? -1.181 3.955 2.659 1.00 96.06 86 CYS A O 1
ATOM 706 N N . CYS A 1 87 ? -2.653 3.449 1.037 1.00 96.31 87 CYS A N 1
ATOM 707 C CA . CYS A 1 87 ? -3.686 2.915 1.924 1.00 96.31 87 CYS A CA 1
ATOM 708 C C . CYS A 1 87 ? -3.172 1.739 2.759 1.00 96.31 87 CYS A C 1
ATOM 710 O O . CYS A 1 87 ? -3.396 1.716 3.965 1.00 96.31 87 CYS A O 1
ATOM 712 N N . VAL A 1 88 ? -2.450 0.791 2.153 1.00 97.69 88 VAL A N 1
ATOM 713 C CA . VAL A 1 88 ? -1.864 -0.345 2.880 1.00 97.69 88 VAL A CA 1
ATOM 714 C C . VAL A 1 88 ? -0.829 0.137 3.895 1.00 97.69 88 VAL A C 1
ATOM 716 O O . VAL A 1 88 ? -0.885 -0.270 5.051 1.00 97.69 88 VAL A O 1
ATOM 719 N N . ASN A 1 89 ? 0.072 1.046 3.522 1.00 97.38 89 ASN A N 1
ATOM 720 C CA . ASN A 1 89 ? 1.070 1.580 4.453 1.00 97.38 89 ASN A CA 1
ATOM 721 C C . ASN A 1 89 ? 0.445 2.273 5.665 1.00 97.38 89 ASN A C 1
ATOM 723 O O . ASN A 1 89 ? 0.974 2.152 6.768 1.00 97.38 89 ASN A O 1
ATOM 727 N N . PHE A 1 90 ? -0.674 2.966 5.463 1.00 96.62 90 PHE A N 1
ATOM 728 C CA . PHE A 1 90 ? -1.379 3.665 6.528 1.00 96.62 90 PHE A CA 1
ATOM 729 C C . PHE A 1 90 ? -2.231 2.727 7.397 1.00 96.62 90 PHE A C 1
ATOM 731 O O . PHE A 1 90 ? -2.133 2.766 8.620 1.00 96.62 90 PHE A O 1
ATOM 738 N N . LEU A 1 91 ? -3.055 1.875 6.781 1.00 97.00 91 LEU A N 1
ATOM 739 C CA . LEU A 1 91 ? -4.097 1.104 7.469 1.00 97.00 91 LEU A CA 1
ATOM 740 C C . LEU A 1 91 ? -3.625 -0.267 7.962 1.00 97.00 91 LEU A C 1
ATOM 742 O O . LEU A 1 91 ? -4.133 -0.756 8.970 1.00 97.00 91 LEU A O 1
ATOM 746 N N . TYR A 1 92 ? -2.657 -0.901 7.293 1.00 97.06 92 TYR A N 1
ATOM 747 C CA . TYR A 1 92 ? -2.261 -2.278 7.611 1.00 97.06 92 TYR A CA 1
ATOM 748 C C . TYR A 1 92 ? -1.794 -2.482 9.067 1.00 97.06 92 TYR A C 1
ATOM 750 O O . TYR A 1 92 ? -2.204 -3.476 9.675 1.00 97.06 92 TYR A O 1
ATOM 758 N N . PRO A 1 93 ? -1.036 -1.554 9.693 1.00 95.75 93 PRO A N 1
ATOM 759 C CA . PRO A 1 93 ? -0.655 -1.680 11.103 1.00 95.75 93 PRO A CA 1
ATOM 760 C C . PRO A 1 93 ? -1.841 -1.763 12.077 1.00 95.75 93 PRO A C 1
ATOM 762 O O . PRO A 1 93 ? -1.698 -2.289 13.179 1.00 95.75 93 PRO A O 1
ATOM 765 N N . MET A 1 94 ? -3.016 -1.256 11.689 1.00 95.94 94 MET A N 1
ATOM 766 C CA . MET A 1 94 ? -4.224 -1.251 12.521 1.00 95.94 94 MET A CA 1
ATOM 767 C C . MET A 1 94 ? -4.960 -2.596 12.503 1.00 95.94 94 MET A C 1
ATOM 769 O O . MET A 1 94 ? -5.750 -2.866 13.403 1.00 95.94 94 MET A O 1
ATOM 773 N N . THR A 1 95 ? -4.670 -3.470 11.532 1.00 95.19 95 THR A N 1
ATOM 774 C CA . THR A 1 95 ? -5.361 -4.764 11.360 1.00 95.19 95 THR A CA 1
ATOM 775 C C . THR A 1 95 ? -5.229 -5.680 12.580 1.00 95.19 95 THR A C 1
ATOM 777 O O . THR A 1 95 ? -6.124 -6.477 12.855 1.00 95.19 95 THR A O 1
ATOM 780 N N . THR A 1 96 ? -4.136 -5.552 13.336 1.00 93.62 96 THR A N 1
ATOM 781 C CA . THR A 1 96 ? -3.846 -6.328 14.553 1.00 93.62 96 THR A CA 1
ATOM 782 C C . THR A 1 96 ? -3.590 -5.450 15.778 1.00 93.62 96 THR A C 1
ATOM 784 O O . THR A 1 96 ? -3.158 -5.957 16.810 1.00 93.62 96 THR A O 1
ATOM 787 N N . ASN A 1 97 ? -3.810 -4.135 15.681 1.00 95.31 97 ASN A N 1
ATOM 788 C CA . ASN A 1 97 ? -3.548 -3.193 16.766 1.00 95.31 97 ASN A CA 1
ATOM 789 C C . ASN A 1 97 ? -4.791 -2.331 17.045 1.00 95.31 97 ASN A C 1
ATOM 791 O O . ASN A 1 97 ? -4.903 -1.220 16.516 1.00 95.31 97 ASN A O 1
ATOM 795 N N . PRO A 1 98 ? -5.714 -2.806 17.901 1.00 96.12 98 PRO A N 1
ATOM 796 C CA . PRO A 1 98 ? -6.954 -2.092 18.191 1.00 96.12 98 PRO A CA 1
ATOM 797 C C . PRO A 1 98 ? -6.699 -0.770 18.921 1.00 96.12 98 PRO A C 1
ATOM 799 O O . PRO A 1 98 ? -7.443 0.184 18.732 1.00 96.12 98 PRO A O 1
ATOM 802 N N . LYS A 1 99 ? -5.615 -0.657 19.701 1.00 96.44 99 LYS A N 1
ATOM 803 C CA . LYS A 1 99 ? -5.247 0.610 20.353 1.00 96.44 99 LYS A CA 1
ATOM 804 C C . LYS A 1 99 ? -4.857 1.673 19.329 1.00 96.44 99 LYS A C 1
ATOM 806 O O . LYS A 1 99 ? -5.280 2.816 19.457 1.00 96.44 99 LYS A O 1
ATOM 811 N N . LEU A 1 100 ? -4.079 1.297 18.310 1.00 95.88 100 LEU A N 1
ATOM 812 C CA . LEU A 1 100 ? -3.718 2.203 17.217 1.00 95.88 100 LEU A CA 1
ATOM 813 C C . LEU A 1 100 ? -4.949 2.595 16.395 1.00 95.88 100 LEU A C 1
ATOM 815 O O . LEU A 1 100 ? -5.124 3.775 16.098 1.00 95.88 100 LEU A O 1
ATOM 819 N N . LEU A 1 101 ? -5.806 1.621 16.070 1.00 96.31 101 LEU A N 1
ATOM 820 C CA . LEU A 1 101 ? -7.061 1.867 15.363 1.00 96.31 101 LEU A CA 1
ATOM 821 C C . LEU A 1 101 ? -7.926 2.864 16.144 1.00 96.31 101 LEU A C 1
ATOM 823 O O . LEU A 1 101 ? -8.250 3.929 15.624 1.00 96.31 101 LEU A O 1
ATOM 827 N N . ALA A 1 102 ? -8.237 2.569 17.408 1.00 96.62 102 ALA A N 1
ATOM 828 C C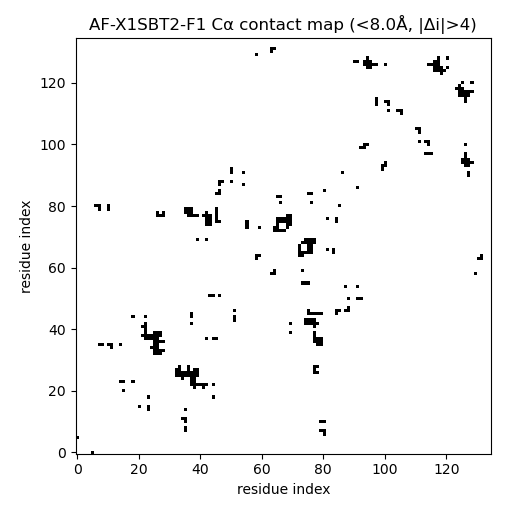A . ALA A 1 102 ? -9.042 3.444 18.253 1.00 96.62 102 ALA A CA 1
ATOM 829 C C . ALA A 1 102 ? -8.413 4.834 18.388 1.00 96.62 102 ALA A C 1
ATOM 831 O O . ALA A 1 102 ? -9.092 5.832 18.171 1.00 96.62 102 ALA A O 1
ATOM 832 N N . GLY A 1 103 ? -7.106 4.902 18.657 1.00 95.31 103 GLY A N 1
ATOM 833 C CA . GLY A 1 103 ? -6.388 6.163 18.821 1.00 95.31 103 GLY A CA 1
ATOM 834 C C . GLY A 1 103 ? -6.495 7.075 17.600 1.00 95.31 103 GLY A C 1
ATOM 835 O O . GLY A 1 103 ? -6.707 8.272 17.755 1.00 95.31 103 GLY A O 1
ATOM 836 N N . ILE A 1 104 ? -6.415 6.532 16.383 1.00 94.62 104 ILE A N 1
ATOM 837 C CA . ILE A 1 104 ? -6.573 7.322 15.153 1.00 94.62 104 ILE A CA 1
ATOM 838 C C . ILE A 1 104 ? -8.043 7.687 14.926 1.00 94.62 104 ILE A C 1
ATOM 840 O O . ILE A 1 104 ? -8.363 8.851 14.690 1.00 94.62 104 ILE A O 1
ATOM 844 N N . PHE A 1 105 ? -8.951 6.716 15.014 1.00 95.06 105 PHE A N 1
ATOM 845 C CA . PHE A 1 105 ? -10.343 6.914 14.618 1.00 95.06 105 PHE A CA 1
ATOM 846 C C . PHE A 1 105 ? -11.186 7.683 15.642 1.00 95.06 105 PHE A C 1
ATOM 848 O O . PHE A 1 105 ? -12.132 8.351 15.233 1.00 95.06 105 PHE A O 1
ATOM 855 N N . GLN A 1 106 ? -10.821 7.703 16.928 1.00 96.44 106 GLN A N 1
ATOM 856 C CA . GLN A 1 106 ? -11.492 8.523 17.951 1.00 96.44 106 GLN A CA 1
ATOM 857 C C . GLN A 1 106 ? -11.446 10.025 17.648 1.00 96.44 106 GLN A C 1
ATOM 859 O O . GLN A 1 106 ? -12.341 10.761 18.053 1.00 96.44 106 GLN A O 1
ATOM 864 N N . HIS A 1 107 ? -10.446 10.484 16.889 1.00 94.81 107 HIS A N 1
ATOM 865 C CA . HIS A 1 107 ? -10.358 11.883 16.465 1.00 94.81 107 HIS A CA 1
ATOM 866 C C . HIS A 1 107 ? -11.514 12.279 15.534 1.00 94.81 107 HIS A C 1
ATOM 868 O O . HIS A 1 107 ? -11.947 13.429 15.542 1.00 94.81 107 HIS A O 1
ATOM 874 N N . PHE A 1 108 ? -12.018 11.328 14.744 1.00 95.44 108 PHE A N 1
ATOM 875 C CA . PHE A 1 108 ? -13.123 11.530 13.804 1.00 95.44 108 PHE A CA 1
ATOM 876 C C . PHE A 1 108 ? -14.462 11.062 14.383 1.00 95.44 108 PHE A C 1
ATOM 878 O O . PHE A 1 108 ? -15.502 11.657 14.110 1.00 95.44 108 PHE A O 1
ATOM 885 N N . TYR A 1 109 ? -14.428 10.021 15.214 1.00 95.19 109 TYR A N 1
ATOM 886 C CA . TYR A 1 109 ? -15.584 9.390 15.835 1.00 95.19 109 TYR A CA 1
ATOM 887 C C . TYR A 1 109 ? -15.430 9.435 17.357 1.00 95.19 109 TYR A C 1
ATOM 889 O O . TYR A 1 109 ? -15.011 8.465 17.981 1.00 95.19 109 TYR A O 1
ATOM 897 N N . GLN A 1 110 ? -15.772 10.573 17.965 1.00 93.88 110 GLN A N 1
ATOM 898 C CA . GLN A 1 110 ? -15.572 10.808 19.405 1.00 93.88 110 GLN A CA 1
ATOM 899 C C . GLN A 1 110 ? -16.328 9.812 20.302 1.00 93.88 110 GLN A C 1
ATOM 901 O O . GLN A 1 110 ? -15.924 9.577 21.436 1.00 93.88 110 GLN A O 1
ATOM 906 N N . SER A 1 111 ? -17.409 9.212 19.796 1.00 96.25 111 SER A N 1
ATOM 907 C CA . SER A 1 111 ? -18.188 8.179 20.485 1.00 96.25 111 SER A CA 1
ATOM 908 C C . SER A 1 111 ? -17.667 6.752 20.269 1.00 96.25 111 SER A C 1
ATOM 910 O O . SER A 1 111 ? -18.308 5.805 20.723 1.00 96.25 111 SER A O 1
ATOM 912 N N . LEU A 1 112 ? -16.538 6.565 19.573 1.00 96.06 112 LEU A N 1
ATOM 913 C CA . LEU A 1 112 ? -15.945 5.246 19.362 1.00 96.06 112 LEU A CA 1
ATOM 914 C C . LEU A 1 112 ? -15.510 4.640 20.704 1.00 96.06 112 LEU A C 1
ATOM 916 O O . LEU A 1 112 ? -14.513 5.063 21.294 1.00 96.06 112 LEU A O 1
ATOM 920 N N . ALA A 1 113 ? -16.255 3.627 21.149 1.00 95.00 113 ALA A N 1
ATOM 921 C CA . ALA A 1 113 ? -15.991 2.907 22.388 1.00 95.00 113 ALA A CA 1
ATOM 922 C C . ALA A 1 113 ? -14.801 1.948 22.234 1.00 95.00 113 ALA A C 1
ATOM 924 O O . ALA A 1 113 ? -13.767 2.136 22.871 1.00 95.00 113 ALA A O 1
ATOM 925 N N . GLU A 1 114 ? -14.921 0.956 21.349 1.00 95.50 114 GLU A N 1
ATOM 926 C CA . GLU A 1 114 ? -13.868 -0.026 21.095 1.00 95.50 114 GLU A CA 1
ATOM 927 C C . GLU A 1 114 ? -13.924 -0.585 19.661 1.00 95.50 114 GLU A C 1
ATOM 929 O O . GLU A 1 114 ? -15.009 -0.696 19.084 1.00 95.50 114 GLU A O 1
ATOM 934 N N . PRO A 1 115 ? -12.776 -0.955 19.063 1.00 95.62 115 PRO A N 1
ATOM 935 C CA . PRO A 1 115 ? -12.743 -1.735 17.831 1.00 95.62 115 PRO A CA 1
ATOM 936 C C . PRO A 1 115 ? -13.032 -3.210 18.107 1.00 95.62 115 PRO A C 1
ATOM 938 O O . PRO A 1 115 ? -12.391 -3.821 18.963 1.00 95.62 115 PRO A O 1
ATOM 941 N N . LEU A 1 116 ? -13.930 -3.799 17.321 1.00 95.75 116 LEU A N 1
ATOM 942 C CA . LEU A 1 116 ? -14.266 -5.220 17.393 1.00 95.75 116 LEU A CA 1
ATOM 943 C C . LEU A 1 116 ? -13.545 -6.015 16.300 1.00 95.75 11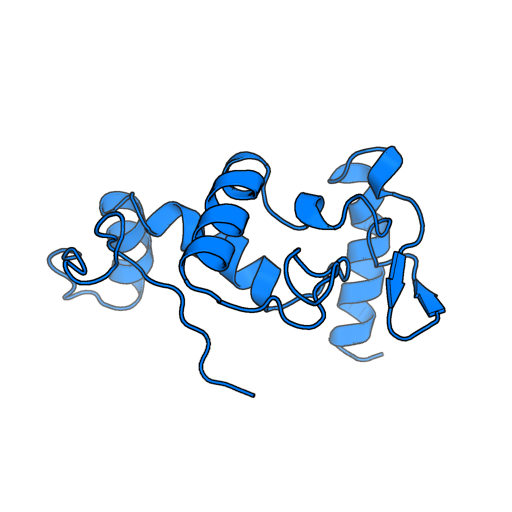6 LEU A C 1
ATOM 945 O O . LEU A 1 116 ? -13.172 -5.469 15.259 1.00 95.75 116 LEU A O 1
ATOM 949 N N . LEU A 1 117 ? -13.330 -7.306 16.553 1.00 95.12 117 LEU A N 1
ATOM 950 C CA . LEU A 1 117 ? -12.789 -8.219 15.551 1.00 95.12 117 LEU A CA 1
ATOM 951 C C . LEU A 1 117 ? -13.838 -8.525 14.481 1.00 95.12 117 LEU A C 1
ATOM 953 O O . LEU A 1 117 ? -15.026 -8.660 14.757 1.00 95.12 117 LEU A O 1
ATOM 957 N N . ILE A 1 118 ? -13.361 -8.674 13.252 1.00 94.19 118 ILE A N 1
ATOM 958 C CA . ILE A 1 118 ? -14.108 -9.229 12.133 1.00 94.19 118 ILE A CA 1
ATOM 959 C C . ILE A 1 118 ? -13.824 -10.732 12.136 1.00 94.19 118 ILE A C 1
ATOM 961 O O . ILE A 1 118 ? -12.838 -11.191 11.554 1.00 94.19 118 ILE A O 1
ATOM 965 N N . ASP A 1 119 ? -14.657 -11.497 12.841 1.00 87.00 119 ASP A N 1
ATOM 966 C CA . ASP A 1 119 ? -14.441 -12.936 13.068 1.00 87.00 119 ASP A CA 1
ATOM 967 C C . ASP A 1 119 ? -14.469 -13.765 11.774 1.00 87.00 119 ASP A C 1
ATOM 969 O O . ASP A 1 119 ? -13.845 -14.824 11.677 1.00 87.00 119 ASP A O 1
ATOM 973 N N . GLU A 1 120 ? -15.157 -13.263 10.749 1.00 85.62 120 GLU A N 1
ATOM 974 C CA . GLU A 1 120 ? -15.244 -13.901 9.435 1.00 85.62 120 GLU A CA 1
ATOM 975 C C . GLU A 1 120 ? -14.015 -13.640 8.545 1.00 85.62 120 GLU A C 1
ATOM 977 O O . GLU A 1 120 ? -13.870 -14.293 7.506 1.00 85.62 120 GLU A O 1
ATOM 982 N N . ASP A 1 121 ? -13.094 -12.750 8.946 1.00 82.75 121 ASP A N 1
ATOM 983 C CA . ASP A 1 121 ? -11.888 -12.430 8.174 1.00 82.75 121 ASP A CA 1
ATOM 984 C C . ASP A 1 121 ? -10.829 -13.548 8.282 1.00 82.75 121 ASP A C 1
ATOM 986 O O . ASP A 1 121 ? -9.839 -13.466 9.010 1.00 82.75 121 ASP A O 1
ATOM 990 N N . LYS A 1 122 ? -11.032 -14.648 7.551 1.00 79.81 122 LYS A N 1
ATOM 991 C CA . LYS A 1 122 ? -10.142 -15.824 7.551 1.00 79.81 122 LYS A CA 1
ATOM 992 C C . LYS A 1 122 ? -8.825 -15.550 6.802 1.00 79.81 122 LYS A C 1
ATOM 994 O O . LYS A 1 122 ? -8.829 -14.858 5.788 1.00 79.81 122 LYS A O 1
ATOM 999 N N . PRO A 1 123 ? -7.676 -16.120 7.228 1.00 77.81 123 PRO A N 1
ATOM 1000 C CA . PRO A 1 123 ? -7.537 -17.209 8.204 1.00 77.81 123 PRO A CA 1
ATOM 1001 C C . PRO A 1 123 ? -7.451 -16.774 9.674 1.00 77.81 123 PRO A C 1
ATOM 1003 O O . PRO A 1 123 ? -7.547 -17.633 10.544 1.00 77.81 123 PRO A O 1
ATOM 1006 N N . LEU A 1 124 ? -7.259 -15.485 9.965 1.00 79.56 124 LEU A N 1
ATOM 1007 C CA . LEU A 1 124 ? -7.147 -14.962 11.329 1.00 79.56 124 LEU A CA 1
ATOM 1008 C C . LEU A 1 124 ? -7.947 -13.662 11.450 1.00 79.56 124 LEU A C 1
ATOM 1010 O O . LEU A 1 124 ? -7.641 -12.754 10.668 1.00 79.56 124 LEU A O 1
ATOM 1014 N N . PRO A 1 125 ? -8.851 -13.544 12.443 1.00 86.19 125 PRO A N 1
ATOM 1015 C CA .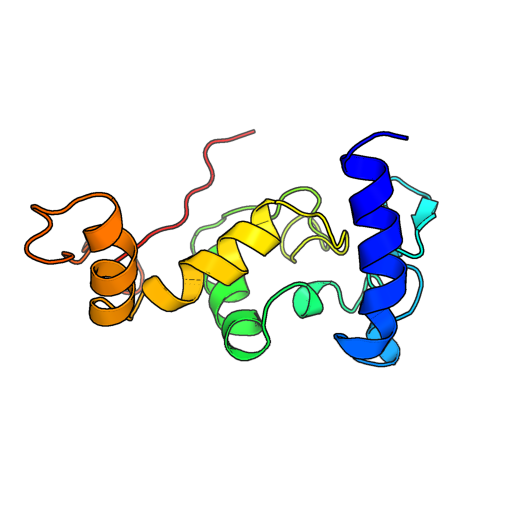 PRO A 1 125 ? -9.645 -12.342 12.669 1.00 86.19 125 PRO A CA 1
ATOM 1016 C C . PRO A 1 125 ? -8.793 -11.073 12.733 1.00 86.19 125 PRO A C 1
ATOM 1018 O O . PRO A 1 125 ? -7.685 -11.073 13.284 1.00 86.19 125 PRO A O 1
ATOM 1021 N N . LYS A 1 126 ? -9.324 -9.981 12.180 1.00 92.50 126 LYS A N 1
ATOM 1022 C CA . LYS A 1 126 ? -8.684 -8.658 12.141 1.00 92.50 126 LYS A CA 1
ATOM 1023 C C . LYS A 1 126 ? -9.642 -7.580 12.620 1.00 92.50 126 LYS A C 1
ATOM 1025 O O . LYS A 1 126 ? -10.848 -7.726 12.498 1.00 92.50 126 LYS A O 1
ATOM 1030 N N . TYR A 1 127 ? -9.098 -6.468 13.103 1.00 95.44 127 TYR A N 1
ATOM 1031 C CA . TYR A 1 127 ? -9.887 -5.276 13.456 1.00 95.44 127 TYR A CA 1
ATOM 1032 C C . TYR A 1 127 ? -10.185 -4.373 12.251 1.00 95.44 127 TYR A C 1
ATOM 1034 O O .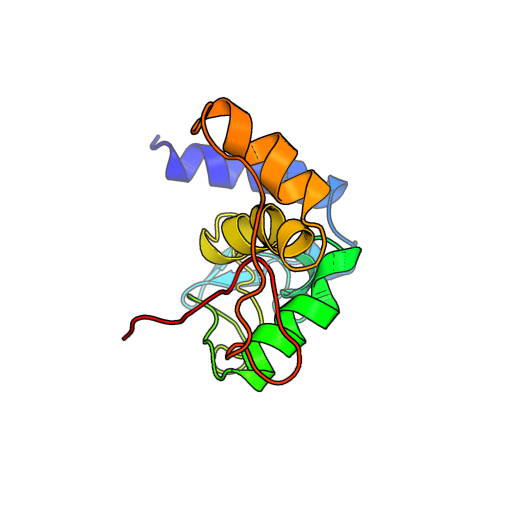 TYR A 1 127 ? -11.019 -3.476 12.322 1.00 95.44 127 TYR A O 1
ATOM 1042 N N . LEU A 1 128 ? -9.464 -4.585 11.151 1.00 94.69 128 LEU A N 1
ATOM 1043 C CA . LEU A 1 128 ? -9.617 -3.877 9.888 1.00 94.69 128 LEU A CA 1
ATOM 1044 C C . LEU A 1 128 ? -9.341 -4.876 8.770 1.00 94.69 128 LEU A C 1
ATOM 1046 O O . LEU A 1 128 ? -8.342 -5.595 8.830 1.00 94.69 128 LEU A O 1
ATOM 1050 N N . ALA A 1 129 ? -10.209 -4.901 7.764 1.00 93.38 129 ALA A N 1
ATOM 1051 C CA . ALA A 1 129 ? -10.060 -5.747 6.591 1.00 93.38 129 ALA A CA 1
ATOM 1052 C C . ALA A 1 129 ? -9.816 -4.905 5.336 1.00 93.38 129 ALA A C 1
ATOM 1054 O O . ALA A 1 129 ? -10.245 -3.754 5.244 1.00 93.38 129 ALA A O 1
ATOM 1055 N N . PHE A 1 130 ? -9.121 -5.497 4.368 1.00 93.25 130 PHE A N 1
ATOM 1056 C CA . PHE A 1 130 ? -9.0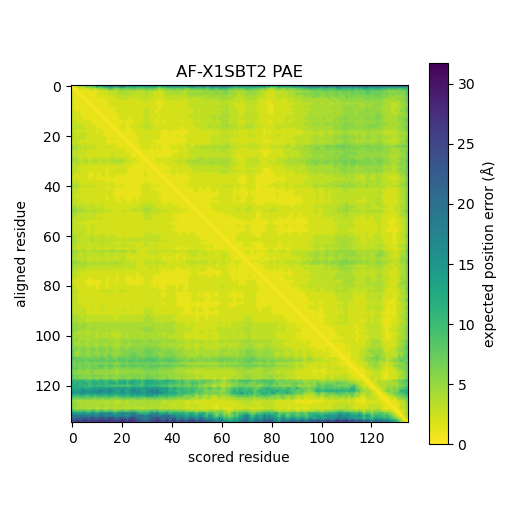72 -4.982 3.005 1.00 93.25 130 PHE A CA 1
ATOM 1057 C C . PHE A 1 130 ? -9.915 -5.891 2.127 1.00 93.25 130 PHE A C 1
ATOM 1059 O O . PHE A 1 130 ? -9.880 -7.110 2.277 1.00 93.25 130 PHE A O 1
ATOM 1066 N N . GLU A 1 131 ? -10.609 -5.300 1.169 1.00 88.44 131 GLU A N 1
ATOM 1067 C CA . GLU A 1 131 ? -11.359 -6.031 0.161 1.00 88.44 131 GLU A CA 1
ATOM 1068 C C . GLU A 1 131 ? -11.046 -5.488 -1.232 1.00 88.44 131 GLU A C 1
ATOM 1070 O O . GLU A 1 131 ? -10.612 -4.345 -1.405 1.00 88.44 131 GLU A O 1
ATOM 1075 N N . TRP A 1 132 ? -11.258 -6.332 -2.236 1.00 78.25 132 TRP A N 1
ATOM 1076 C CA . TRP A 1 132 ? -11.302 -5.912 -3.628 1.00 78.25 132 TRP A CA 1
ATOM 1077 C C . TRP A 1 132 ? -12.759 -5.859 -4.075 1.00 78.25 132 TRP A C 1
ATOM 1079 O O . TRP A 1 132 ? -13.443 -6.878 -4.046 1.00 78.25 132 TRP A O 1
ATOM 1089 N N . ILE A 1 133 ? -13.211 -4.690 -4.527 1.00 69.38 133 ILE A N 1
ATOM 1090 C CA . ILE A 1 133 ? -14.603 -4.455 -4.946 1.00 69.38 133 ILE A CA 1
ATOM 1091 C C . ILE A 1 133 ? -14.806 -4.477 -6.479 1.00 69.38 133 ILE A C 1
ATOM 1093 O O . ILE A 1 133 ? -15.850 -4.048 -6.963 1.00 69.38 133 ILE A O 1
ATOM 1097 N N . GLY A 1 134 ? -13.839 -4.984 -7.259 1.00 68.81 134 GLY A N 1
ATOM 1098 C CA . GLY A 1 134 ? -13.889 -5.036 -8.737 1.00 68.81 134 GLY A CA 1
ATOM 1099 C C . GLY A 1 134 ? -13.064 -3.929 -9.420 1.00 68.81 134 GLY A C 1
ATOM 1100 O O . GLY A 1 134 ? -12.738 -2.923 -8.794 1.00 68.81 134 GLY A O 1
ATOM 1101 N N . ALA A 1 135 ? -12.637 -4.050 -10.686 1.00 46.50 135 ALA A N 1
ATOM 1102 C CA . ALA A 1 135 ? -13.038 -4.934 -11.793 1.00 46.50 135 ALA A CA 1
ATOM 1103 C C . ALA A 1 135 ? -11.863 -5.688 -12.458 1.00 46.50 135 ALA A C 1
ATOM 1105 O O . ALA A 1 135 ? -10.730 -5.147 -12.503 1.00 46.50 135 ALA A O 1
#

Mean predicted aligned error: 3.64 Å

InterPro domains:
  IPR054333 ARP associated Restriction Endonuclease [PF22558] (24-134)

Secondary structure (DSSP, 8-state):
--HHHHHHHHHHHHHHHHS-TGGGSPEESSSSEETTB--GGGGGGGS-GGGHHHHHHHHHHTTPPPTT-HHHHTB--SBTT-HHHHHHHHHGGGGG-HHHHHHHHTTT-TT---PPPBTTSTTS-BSS-------